Protein AF-A0A9X1YWR9-F1 (afdb_monomer_lite)

pLDDT: mean 87.1, std 13.64, range [55.34, 97.88]

Foldseek 3Di:
DDKDWDDDVPPDTDIFDADPVRAGWAWDDKDACVVPDDDFFGIWTWTADPPVGDIDIDTHGD

Organism: NCBI:txid2938197

Sequence (62 aa):
MHIIEADDDSGDSQVWPLSPAGRRFQHVLSVPGWHYRSAGADAIVMLYEPEEGLVLLTFDWS

Radius of gyration: 13.6 Å; chains: 1; bounding box: 30×18×39 Å

Structure (mmCIF, N/CA/C/O backbone):
data_AF-A0A9X1YWR9-F1
#
_entry.id   AF-A0A9X1YWR9-F1
#
loop_
_atom_site.group_PDB
_atom_site.id
_atom_site.type_symbol
_atom_site.label_atom_id
_atom_site.label_alt_id
_atom_site.label_comp_id
_atom_site.label_asym_id
_atom_site.label_entity_id
_atom_site.label_seq_id
_atom_site.pdbx_PDB_ins_code
_atom_site.Cartn_x
_atom_site.Cartn_y
_atom_site.Cartn_z
_atom_site.occupancy
_atom_site.B_iso_or_equiv
_atom_site.auth_seq_id
_atom_site.auth_comp_id
_atom_site.auth_asym_id
_atom_site.auth_atom_id
_atom_site.pdbx_PDB_model_num
ATOM 1 N N . MET A 1 1 ? -6.247 9.950 5.446 1.00 55.56 1 MET A N 1
ATOM 2 C CA . MET A 1 1 ? -5.244 8.929 5.801 1.00 55.56 1 MET A CA 1
ATOM 3 C C . MET A 1 1 ? -4.306 9.578 6.793 1.00 55.56 1 MET A C 1
ATOM 5 O O . MET A 1 1 ? -3.686 10.572 6.438 1.00 55.56 1 MET A O 1
ATOM 9 N N . HIS A 1 2 ? -4.306 9.106 8.037 1.00 59.47 2 HIS A N 1
ATOM 10 C CA . HIS A 1 2 ? -3.391 9.604 9.060 1.00 59.47 2 HIS A CA 1
ATOM 11 C C . HIS A 1 2 ? -2.194 8.664 9.114 1.00 59.47 2 HIS A C 1
ATOM 13 O O . HIS A 1 2 ? -2.351 7.447 9.195 1.00 59.47 2 HIS A O 1
ATOM 19 N N . ILE A 1 3 ? -1.012 9.249 9.000 1.00 66.56 3 ILE A N 1
ATOM 20 C CA . ILE A 1 3 ? 0.264 8.563 9.117 1.00 66.56 3 ILE A CA 1
ATOM 21 C C . ILE A 1 3 ? 0.844 9.023 10.449 1.00 66.56 3 ILE A C 1
ATOM 23 O O . ILE A 1 3 ? 0.901 10.228 10.694 1.00 66.56 3 ILE A O 1
ATOM 27 N N . ILE A 1 4 ? 1.185 8.080 11.325 1.00 71.00 4 ILE A N 1
ATOM 28 C CA . ILE A 1 4 ? 1.746 8.387 12.643 1.00 71.00 4 ILE A CA 1
ATOM 29 C C . ILE A 1 4 ? 3.145 7.784 12.707 1.00 71.00 4 ILE A C 1
ATOM 31 O O . ILE A 1 4 ? 3.327 6.602 12.406 1.00 71.00 4 ILE A O 1
ATOM 35 N N . GLU A 1 5 ? 4.116 8.617 13.068 1.00 63.25 5 GLU A N 1
ATOM 36 C CA . GLU A 1 5 ? 5.494 8.217 13.339 1.00 63.25 5 GLU A CA 1
ATOM 37 C C . GLU A 1 5 ? 5.532 7.554 14.720 1.00 63.25 5 GLU A C 1
ATOM 39 O O . GLU A 1 5 ? 5.033 8.133 15.689 1.00 63.25 5 GLU A O 1
ATOM 44 N N . ALA A 1 6 ? 6.066 6.334 14.831 1.00 61.22 6 ALA A N 1
ATOM 45 C CA . ALA A 1 6 ? 6.506 5.866 16.140 1.00 61.22 6 ALA A CA 1
ATOM 46 C C . ALA A 1 6 ? 7.959 6.268 16.333 1.00 61.22 6 ALA A C 1
ATOM 48 O O . ALA A 1 6 ? 8.817 5.966 15.503 1.00 61.22 6 ALA A O 1
ATOM 49 N N . ASP A 1 7 ? 8.193 6.939 17.452 1.00 55.34 7 ASP A N 1
ATOM 50 C CA . ASP A 1 7 ? 9.518 7.282 17.929 1.00 55.34 7 ASP A CA 1
ATOM 51 C C . ASP A 1 7 ? 10.108 6.023 18.577 1.00 55.34 7 ASP A C 1
ATOM 53 O O . ASP A 1 7 ? 9.782 5.671 19.714 1.00 55.34 7 ASP A O 1
ATOM 57 N N . ASP A 1 8 ? 10.870 5.264 17.795 1.00 59.44 8 ASP A N 1
ATOM 58 C CA . ASP A 1 8 ? 11.785 4.256 18.315 1.00 59.44 8 ASP A CA 1
ATOM 59 C C . ASP A 1 8 ? 13.176 4.899 18.342 1.00 59.44 8 ASP A C 1
ATOM 61 O O . ASP A 1 8 ? 13.642 5.427 17.332 1.00 59.44 8 ASP A O 1
ATOM 65 N N . ASP A 1 9 ? 13.840 4.860 19.498 1.00 60.22 9 ASP A N 1
ATOM 66 C CA . ASP A 1 9 ? 15.154 5.475 19.792 1.00 60.22 9 ASP A CA 1
ATOM 67 C C . ASP A 1 9 ? 16.311 4.855 18.962 1.00 60.22 9 ASP A C 1
ATOM 69 O O . ASP A 1 9 ? 17.494 5.026 19.247 1.00 60.22 9 ASP A O 1
ATOM 73 N N . SER A 1 10 ? 15.973 4.093 17.917 1.00 65.00 10 SER A N 1
ATOM 74 C CA . SER A 1 10 ? 16.864 3.473 16.940 1.00 65.00 10 SER A CA 1
ATOM 75 C C . SER A 1 10 ? 17.274 4.415 15.801 1.00 65.00 10 SER A C 1
ATOM 77 O O . SER A 1 10 ? 18.176 4.079 15.035 1.00 65.00 10 SER A O 1
ATOM 79 N N . GLY A 1 11 ? 16.656 5.598 15.689 1.00 60.62 11 GLY A N 1
ATOM 80 C CA . GLY A 1 11 ? 16.896 6.547 14.594 1.00 60.62 11 GLY A CA 1
ATOM 81 C C . GLY A 1 11 ? 16.188 6.184 13.282 1.00 60.62 11 GLY A C 1
ATOM 82 O O . GLY A 1 11 ? 16.201 6.991 12.353 1.00 60.62 11 GLY A O 1
ATOM 83 N N . ASP A 1 12 ? 15.524 5.025 13.230 1.00 63.31 12 ASP A N 1
ATOM 84 C CA . ASP A 1 12 ? 14.624 4.619 12.154 1.00 63.31 12 ASP A CA 1
ATOM 85 C C . ASP A 1 12 ? 13.177 4.845 12.604 1.00 63.31 12 ASP A C 1
ATOM 87 O O . ASP A 1 12 ? 12.592 4.053 13.347 1.00 63.31 12 ASP A O 1
ATOM 91 N N . SER A 1 13 ? 12.567 5.935 12.137 1.00 67.25 13 SER A N 1
ATOM 92 C CA . SER A 1 13 ? 11.148 6.193 12.377 1.00 67.25 13 SER A CA 1
ATOM 93 C C . SER A 1 13 ? 10.322 5.139 11.641 1.00 67.25 13 SER A C 1
ATOM 95 O O . SER A 1 13 ? 10.167 5.189 10.419 1.00 67.25 13 SER A O 1
ATOM 97 N N . GLN A 1 14 ? 9.775 4.166 12.371 1.00 73.38 14 GLN A N 1
ATOM 98 C CA . GLN A 1 14 ? 8.810 3.249 11.782 1.00 73.38 14 GLN A CA 1
ATOM 99 C C . GLN A 1 14 ? 7.463 3.956 11.655 1.00 73.38 14 GLN A C 1
ATOM 101 O O . GLN A 1 14 ? 6.883 4.457 12.621 1.00 73.38 14 GLN A O 1
ATOM 106 N N . VAL A 1 15 ? 6.973 4.008 10.422 1.00 81.50 15 VAL A N 1
ATOM 107 C CA . VAL A 1 15 ? 5.765 4.733 10.057 1.00 81.50 15 VAL A CA 1
ATOM 108 C C . VAL A 1 15 ? 4.740 3.744 9.524 1.00 81.50 15 VAL A C 1
ATOM 110 O O . VAL A 1 15 ? 5.020 3.000 8.583 1.00 81.50 15 VAL A O 1
ATOM 113 N N . TRP A 1 16 ? 3.531 3.754 10.095 1.00 87.44 16 TRP A N 1
ATOM 114 C CA . TRP A 1 16 ? 2.438 2.896 9.632 1.00 87.44 16 TRP A CA 1
ATOM 115 C C . TRP A 1 16 ? 1.262 3.711 9.097 1.00 87.44 16 TRP A C 1
ATOM 117 O O . TRP A 1 16 ? 0.825 4.672 9.740 1.00 87.44 16 TRP A O 1
ATOM 127 N N . PRO A 1 17 ? 0.678 3.295 7.962 1.00 91.25 17 PRO A N 1
ATOM 128 C CA . PRO A 1 17 ? -0.605 3.814 7.534 1.00 91.25 17 PRO A CA 1
ATOM 129 C C . PRO A 1 17 ? -1.710 3.321 8.472 1.00 91.25 17 PRO A C 1
ATOM 131 O O . PRO A 1 17 ? -1.787 2.129 8.791 1.00 91.25 17 PRO A O 1
ATOM 134 N N . LEU A 1 18 ? -2.583 4.243 8.883 1.00 95.25 18 LEU A N 1
ATOM 135 C CA . LEU A 1 18 ? -3.736 3.937 9.722 1.00 95.25 18 LEU A CA 1
ATOM 136 C C . LEU A 1 18 ? -5.060 4.140 8.981 1.00 95.25 18 LEU A C 1
ATOM 138 O O . LEU A 1 18 ? -5.205 5.040 8.142 1.00 95.25 18 LEU A O 1
ATOM 142 N N . SER A 1 19 ? -6.041 3.308 9.325 1.00 95.00 19 SER A N 1
ATOM 143 C CA . SER A 1 19 ? -7.436 3.450 8.917 1.00 95.00 19 SER A CA 1
ATOM 144 C C . SER A 1 19 ? -8.070 4.709 9.530 1.00 95.00 19 SER A C 1
ATOM 146 O O . SER A 1 19 ? -7.489 5.317 10.436 1.00 95.00 19 SER A O 1
ATOM 148 N N . 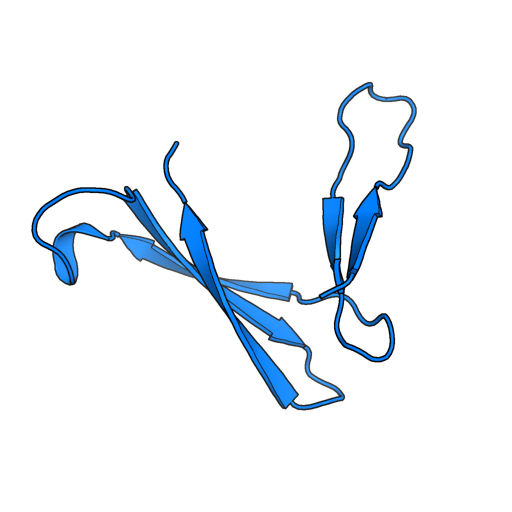PRO A 1 20 ? -9.271 5.128 9.085 1.00 94.56 20 PRO A N 1
ATOM 149 C CA . PRO A 1 20 ? -9.996 6.237 9.710 1.00 94.56 20 PRO A CA 1
ATOM 150 C C . PRO A 1 20 ? -10.226 6.058 11.217 1.00 94.56 20 PRO A C 1
ATOM 152 O O . PRO A 1 20 ? -10.231 7.046 11.946 1.00 94.56 20 PRO A O 1
ATOM 155 N N . ALA A 1 21 ? -10.363 4.818 11.695 1.00 95.56 21 ALA A N 1
ATOM 156 C CA . ALA A 1 21 ? -10.483 4.512 13.119 1.00 95.56 21 ALA A CA 1
ATOM 157 C C . ALA A 1 21 ? -9.135 4.364 13.853 1.00 95.56 21 ALA A C 1
ATOM 159 O O . ALA A 1 21 ? -9.116 4.002 15.027 1.00 95.56 21 ALA A O 1
ATOM 160 N N . GLY A 1 22 ? -8.006 4.611 13.182 1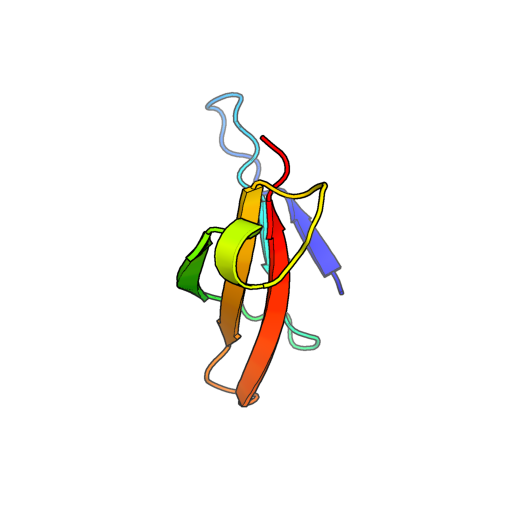.00 95.12 22 GLY A N 1
ATOM 161 C CA . GLY A 1 22 ?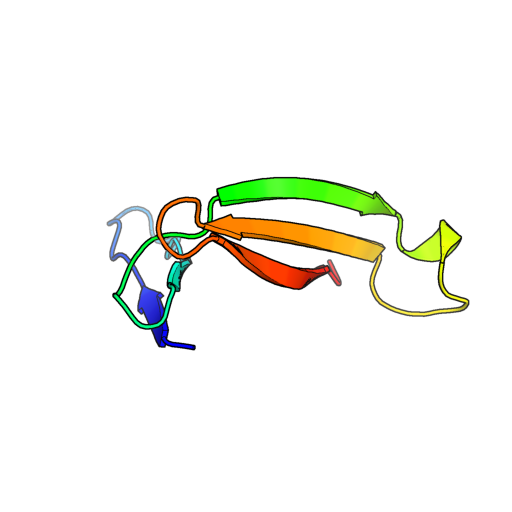 -6.672 4.509 13.774 1.00 95.12 22 GLY A CA 1
ATOM 162 C C . GLY A 1 22 ? -6.086 3.094 13.801 1.00 95.12 22 GLY A C 1
ATOM 163 O O . GLY A 1 22 ? -5.108 2.863 14.510 1.00 95.12 22 GLY A O 1
ATOM 164 N N . ARG A 1 23 ? -6.644 2.136 13.047 1.00 95.19 23 ARG A N 1
ATOM 165 C CA . ARG A 1 23 ? -6.137 0.753 12.993 1.00 95.19 23 ARG A CA 1
ATOM 166 C C . ARG A 1 23 ? -5.026 0.598 11.967 1.00 95.19 23 ARG A C 1
ATOM 168 O O . ARG A 1 23 ? -5.052 1.227 10.914 1.00 95.19 23 ARG A O 1
ATOM 175 N N . ARG A 1 24 ? -4.041 -0.248 12.269 1.00 94.69 24 ARG A N 1
ATOM 176 C CA . ARG A 1 24 ? -2.885 -0.476 11.392 1.00 94.69 24 ARG A CA 1
ATOM 177 C C . ARG A 1 24 ? -3.262 -1.365 10.217 1.00 94.69 24 ARG A C 1
ATOM 179 O O . ARG A 1 24 ? -3.702 -2.496 10.422 1.00 94.69 24 ARG A O 1
ATOM 186 N N . PHE A 1 25 ? -2.970 -0.908 9.005 1.00 96.31 25 PHE A N 1
ATOM 187 C CA . PHE A 1 25 ? -2.950 -1.808 7.859 1.00 96.31 25 PHE A CA 1
ATOM 188 C C . PHE A 1 25 ? -1.768 -2.782 7.969 1.00 96.31 25 PHE A C 1
ATOM 190 O O . PHE A 1 25 ? -0.678 -2.408 8.403 1.00 96.31 25 PHE A O 1
ATOM 197 N N . GLN A 1 26 ? -1.987 -4.026 7.551 1.00 95.12 26 GLN A N 1
ATOM 198 C CA . GLN A 1 26 ? -0.970 -5.072 7.476 1.00 95.12 26 GLN A CA 1
ATOM 199 C C . GLN A 1 26 ? -0.555 -5.289 6.026 1.00 95.12 26 GLN A C 1
ATOM 201 O O . GLN A 1 26 ? -1.399 -5.244 5.131 1.00 95.12 26 GLN A O 1
ATOM 206 N N . HIS A 1 27 ? 0.728 -5.553 5.785 1.00 95.75 27 HIS A N 1
ATOM 207 C CA . HIS A 1 27 ? 1.185 -5.979 4.464 1.00 95.75 27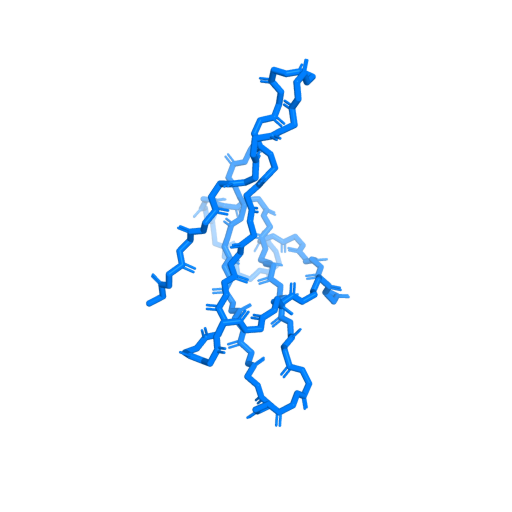 HIS A CA 1
ATOM 208 C C . HIS A 1 27 ? 0.634 -7.363 4.120 1.00 95.75 27 HIS A C 1
ATOM 210 O O . HIS A 1 27 ? 0.653 -8.262 4.957 1.00 95.75 27 HIS A O 1
ATOM 216 N N . VAL A 1 28 ? 0.115 -7.514 2.898 1.00 97.00 28 VAL A N 1
ATOM 217 C CA . VAL A 1 28 ? -0.455 -8.781 2.415 1.00 97.00 28 VAL A CA 1
ATOM 218 C C . VAL A 1 28 ? 0.337 -9.325 1.235 1.00 97.00 28 VAL A C 1
ATOM 220 O O . VAL A 1 28 ? 0.659 -10.510 1.203 1.00 97.00 28 VAL A O 1
ATOM 223 N N . LEU A 1 29 ? 0.632 -8.479 0.247 1.00 96.06 29 LEU A N 1
ATOM 224 C CA . LEU A 1 29 ? 1.392 -8.874 -0.936 1.00 96.06 29 LEU A CA 1
ATOM 225 C C . LEU A 1 29 ? 2.074 -7.672 -1.585 1.00 96.06 29 LEU A C 1
ATOM 227 O O . LEU A 1 29 ? 1.588 -6.540 -1.515 1.00 96.06 29 LEU A O 1
ATOM 231 N N . SER A 1 30 ? 3.168 -7.962 -2.282 1.00 96.69 30 SER A N 1
ATOM 232 C CA . SER A 1 30 ? 3.787 -7.069 -3.257 1.00 96.69 30 SER A CA 1
ATOM 233 C C . SER A 1 30 ? 4.000 -7.842 -4.549 1.00 96.69 30 SER A C 1
ATOM 235 O O . SER A 1 30 ? 4.428 -8.997 -4.518 1.00 96.69 30 SER A O 1
ATOM 237 N N . VAL A 1 31 ? 3.710 -7.212 -5.683 1.00 96.38 31 VAL A N 1
ATOM 238 C CA . VAL A 1 31 ? 3.996 -7.773 -7.008 1.00 96.38 31 VAL A CA 1
ATOM 239 C C . VAL A 1 31 ? 4.864 -6.810 -7.806 1.00 96.38 31 VAL A C 1
ATOM 241 O O . VAL A 1 31 ? 4.710 -5.596 -7.647 1.00 96.38 31 VAL A O 1
ATOM 244 N N . PRO A 1 32 ? 5.737 -7.315 -8.692 1.00 96.19 32 PRO A N 1
ATOM 245 C CA . PRO A 1 32 ? 6.533 -6.442 -9.534 1.00 96.19 32 PRO A CA 1
ATOM 246 C C . PRO A 1 32 ? 5.669 -5.567 -10.442 1.00 96.19 32 PRO A C 1
ATOM 248 O O . PRO A 1 32 ? 4.753 -6.054 -11.112 1.00 96.19 32 PRO A O 1
ATOM 251 N N . GLY A 1 33 ? 5.985 -4.275 -10.490 1.00 93.88 33 GLY A N 1
ATOM 252 C CA . GLY A 1 33 ? 5.256 -3.287 -11.275 1.00 93.88 33 GLY A CA 1
ATOM 253 C C . GLY A 1 33 ? 5.292 -3.602 -12.767 1.00 93.88 33 GLY A C 1
ATOM 254 O O . GLY A 1 33 ? 4.265 -3.507 -13.437 1.00 93.88 33 GLY A O 1
ATOM 255 N N . TRP A 1 34 ? 6.433 -4.061 -13.289 1.00 92.88 34 TRP A N 1
ATOM 256 C CA . TRP A 1 34 ? 6.655 -4.309 -14.723 1.00 92.88 34 TRP A CA 1
ATOM 257 C C . TRP A 1 34 ? 5.759 -5.389 -15.353 1.00 92.88 34 TRP A C 1
ATOM 259 O O . TRP A 1 34 ? 5.714 -5.500 -16.575 1.00 92.88 34 TRP A O 1
ATOM 269 N N . HIS A 1 35 ? 5.007 -6.165 -14.567 1.00 93.62 35 HIS A N 1
ATOM 270 C CA . HIS A 1 35 ? 3.950 -7.031 -15.107 1.00 93.62 35 HIS A CA 1
ATOM 271 C C . HIS A 1 35 ? 2.682 -6.259 -15.516 1.00 93.62 35 HIS A C 1
ATOM 273 O O . HIS A 1 35 ? 1.885 -6.767 -16.300 1.00 93.62 35 HIS A O 1
ATOM 279 N N . TYR A 1 36 ? 2.487 -5.044 -14.996 1.00 91.31 36 TYR A N 1
ATOM 280 C CA . TYR A 1 36 ? 1.227 -4.296 -15.079 1.00 91.31 36 TYR A CA 1
ATOM 281 C C . TYR A 1 36 ? 1.386 -2.854 -15.585 1.00 91.31 36 TYR A C 1
ATOM 283 O O . TYR A 1 36 ? 0.389 -2.169 -15.810 1.00 91.31 36 TYR A O 1
ATOM 291 N N . ARG A 1 37 ? 2.622 -2.374 -15.777 1.00 86.69 37 ARG A N 1
ATOM 292 C CA . ARG A 1 37 ? 2.924 -1.024 -16.286 1.00 86.69 37 ARG A CA 1
ATOM 293 C C . ARG A 1 37 ? 4.120 -1.022 -17.238 1.00 86.69 37 ARG A C 1
ATOM 295 O O . ARG A 1 37 ? 4.940 -1.931 -17.203 1.00 86.69 37 ARG A O 1
ATOM 302 N N . SER A 1 38 ? 4.266 0.053 -18.016 1.00 89.25 38 SER A N 1
ATOM 303 C CA . SER A 1 38 ? 5.372 0.232 -18.972 1.00 89.25 38 SER A CA 1
ATOM 304 C C . SER A 1 38 ? 6.618 0.946 -18.425 1.00 89.25 38 SER A C 1
ATOM 306 O O . SER A 1 38 ? 7.704 0.718 -18.943 1.00 89.25 38 SER A O 1
ATOM 308 N N . ALA A 1 39 ? 6.496 1.816 -17.418 1.00 90.88 39 ALA A N 1
ATOM 309 C CA . ALA A 1 39 ? 7.632 2.529 -16.802 1.00 90.88 39 ALA A CA 1
ATOM 310 C C . ALA A 1 39 ? 7.218 3.197 -15.493 1.00 90.88 39 ALA A C 1
ATOM 312 O O . ALA A 1 39 ? 6.125 3.748 -15.531 1.00 90.88 39 ALA A O 1
ATOM 313 N N . GLY A 1 40 ? 8.057 3.202 -14.437 1.00 90.88 40 GLY A N 1
ATOM 314 C CA . GLY A 1 40 ? 7.932 3.811 -13.083 1.00 90.88 40 GLY A CA 1
ATOM 315 C C . GLY A 1 40 ? 7.992 2.752 -11.958 1.00 90.88 40 GLY A C 1
ATOM 316 O O . GLY A 1 40 ? 8.507 1.689 -12.247 1.00 90.88 40 GLY A O 1
ATOM 317 N N . ALA A 1 41 ? 7.452 3.022 -10.754 1.00 92.50 41 ALA A N 1
ATOM 318 C CA . ALA A 1 41 ? 7.342 2.135 -9.572 1.00 92.50 41 ALA A CA 1
ATOM 319 C C . ALA A 1 41 ? 7.646 0.643 -9.783 1.00 92.50 41 ALA A C 1
ATOM 321 O O . ALA A 1 41 ? 6.959 -0.035 -10.561 1.00 92.50 41 ALA A O 1
ATOM 322 N N . ASP A 1 42 ? 8.596 0.152 -8.997 1.00 94.50 42 ASP A N 1
ATOM 323 C CA . ASP A 1 42 ? 9.145 -1.198 -9.025 1.00 94.50 42 ASP A CA 1
ATOM 324 C C . ASP A 1 42 ? 8.178 -2.241 -8.468 1.00 94.50 42 ASP A C 1
ATOM 326 O O . ASP A 1 42 ? 8.144 -3.369 -8.968 1.00 94.50 42 ASP A O 1
ATOM 330 N N . ALA A 1 43 ? 7.322 -1.869 -7.508 1.00 95.94 43 ALA A N 1
ATOM 331 C CA . ALA A 1 43 ? 6.295 -2.762 -6.978 1.00 95.94 43 ALA A CA 1
ATOM 332 C C . ALA A 1 43 ? 4.931 -2.093 -6.768 1.00 95.94 43 ALA A C 1
ATOM 334 O O . ALA A 1 43 ? 4.811 -0.913 -6.433 1.00 95.94 43 ALA A O 1
ATOM 335 N N . ILE A 1 44 ? 3.883 -2.902 -6.934 1.00 96.31 44 ILE A N 1
ATOM 336 C CA . ILE A 1 44 ? 2.524 -2.607 -6.478 1.00 96.31 44 ILE A CA 1
ATOM 337 C C . ILE A 1 44 ? 2.333 -3.344 -5.157 1.00 96.31 44 ILE A C 1
ATOM 339 O O . ILE A 1 44 ? 2.500 -4.565 -5.095 1.00 96.31 44 ILE A O 1
ATOM 343 N N . VAL A 1 45 ? 1.981 -2.604 -4.111 1.00 96.50 45 VAL A N 1
ATOM 344 C CA . VAL A 1 45 ? 1.874 -3.097 -2.737 1.00 96.50 45 VAL A CA 1
ATOM 345 C C . VAL A 1 45 ? 0.420 -3.035 -2.288 1.00 96.50 45 VAL A C 1
ATOM 347 O O . VAL A 1 45 ? -0.252 -2.018 -2.468 1.00 96.50 45 VAL A O 1
ATOM 350 N N . MET A 1 46 ? -0.061 -4.116 -1.677 1.00 97.00 46 MET A N 1
ATOM 351 C CA . MET A 1 46 ? -1.395 -4.191 -1.091 1.00 97.00 46 MET A CA 1
ATOM 352 C C . MET A 1 46 ? -1.301 -4.402 0.416 1.00 97.00 46 MET A C 1
ATOM 354 O O . MET A 1 46 ? -0.682 -5.356 0.901 1.00 97.00 46 MET A O 1
ATOM 358 N N . LEU A 1 47 ? -1.975 -3.513 1.140 1.00 97.25 47 LEU A N 1
ATOM 359 C CA . LEU A 1 47 ? -2.144 -3.573 2.581 1.00 97.25 47 LEU A CA 1
ATOM 360 C C . LEU A 1 47 ? -3.627 -3.773 2.926 1.00 97.25 47 LEU A C 1
ATOM 362 O O . LEU A 1 47 ? -4.506 -3.284 2.212 1.00 97.25 47 LEU A O 1
ATOM 366 N N . TYR A 1 48 ? -3.906 -4.465 4.028 1.00 97.88 48 TYR A N 1
ATOM 367 C CA . TYR A 1 48 ? -5.265 -4.780 4.473 1.00 97.88 48 TYR A CA 1
ATOM 368 C C . TYR A 1 48 ? -5.468 -4.469 5.957 1.00 97.88 48 TYR A C 1
ATOM 370 O O . TYR A 1 48 ? -4.621 -4.797 6.787 1.00 97.88 48 TYR A O 1
ATOM 378 N N . GLU A 1 49 ? -6.599 -3.848 6.285 1.00 97.56 49 GLU A N 1
ATOM 379 C CA . GLU A 1 49 ? -7.084 -3.663 7.654 1.00 97.56 49 GLU A CA 1
ATOM 380 C C . GLU A 1 49 ? -8.380 -4.483 7.827 1.00 97.56 49 GLU A C 1
ATOM 382 O O . GLU A 1 49 ? -9.354 -4.236 7.109 1.00 97.56 49 GLU A O 1
ATOM 387 N N . PRO A 1 50 ? -8.397 -5.498 8.713 1.00 96.75 50 PRO A N 1
ATOM 388 C CA . PRO A 1 50 ? -9.455 -6.504 8.735 1.00 96.75 50 PRO A CA 1
ATOM 389 C C . PRO A 1 50 ? -10.760 -6.084 9.418 1.00 96.75 50 PRO A C 1
ATOM 391 O O . PRO A 1 50 ? -11.786 -6.690 9.116 1.00 96.75 50 PRO A O 1
ATOM 394 N N . GLU A 1 51 ? -10.754 -5.114 10.333 1.00 97.44 51 GLU A N 1
ATOM 395 C CA . GLU A 1 51 ? -11.948 -4.758 11.107 1.00 97.44 51 GLU A CA 1
ATOM 396 C C . GLU A 1 51 ? -12.922 -3.881 10.309 1.00 97.44 51 GLU A C 1
ATOM 398 O O . GLU A 1 51 ? -14.128 -4.117 10.352 1.00 97.44 51 GLU A O 1
ATOM 403 N N . GLU A 1 52 ? -12.427 -2.897 9.552 1.00 96.75 52 GLU A N 1
ATOM 404 C CA . GLU A 1 52 ? -13.241 -2.096 8.619 1.00 96.75 52 GLU A CA 1
ATOM 405 C C . GLU A 1 52 ? -13.301 -2.721 7.223 1.00 96.75 52 GLU A C 1
ATOM 407 O O . GLU A 1 52 ? -14.074 -2.265 6.380 1.00 96.75 52 GLU A O 1
ATOM 412 N N . GLY A 1 53 ? -12.494 -3.756 6.963 1.00 97.06 53 GLY A N 1
ATOM 413 C CA . GLY A 1 53 ? -12.416 -4.418 5.662 1.00 97.06 53 GLY A CA 1
ATOM 414 C C . GLY A 1 53 ? -11.832 -3.511 4.578 1.00 97.06 53 GLY A C 1
ATOM 415 O O . GLY A 1 53 ? -12.309 -3.507 3.442 1.00 97.06 53 GLY A O 1
ATOM 416 N N . LEU A 1 54 ? -10.821 -2.710 4.926 1.00 97.62 54 LEU A N 1
ATOM 417 C CA . LEU A 1 54 ? -10.234 -1.711 4.035 1.00 97.62 54 LEU A CA 1
ATOM 418 C C . LEU A 1 54 ? -8.986 -2.251 3.336 1.00 97.62 54 LEU A C 1
ATOM 420 O O . LEU A 1 54 ? -8.104 -2.841 3.960 1.00 97.62 54 LEU A O 1
ATOM 424 N N . VAL A 1 55 ? -8.878 -1.970 2.037 1.00 97.25 55 VAL A N 1
ATOM 425 C CA . VAL A 1 55 ? -7.684 -2.245 1.230 1.00 97.25 55 VAL A CA 1
ATOM 426 C C . VAL A 1 55 ? -7.000 -0.931 0.878 1.00 97.25 55 VAL A C 1
ATOM 428 O O . VAL A 1 55 ? -7.637 -0.010 0.367 1.00 97.25 55 VAL A O 1
ATOM 431 N N . LEU A 1 56 ? -5.690 -0.867 1.106 1.00 96.25 56 LEU A N 1
ATOM 432 C CA . LEU A 1 56 ? -4.834 0.225 0.657 1.00 96.25 56 LEU A CA 1
ATOM 433 C C . LEU A 1 56 ? -3.869 -0.302 -0.407 1.00 96.25 56 LEU A C 1
ATOM 435 O O . LEU A 1 56 ? -3.016 -1.142 -0.124 1.00 96.25 56 LEU A O 1
ATOM 439 N N . LEU A 1 57 ? -4.014 0.208 -1.631 1.00 95.44 57 LEU A N 1
ATOM 440 C CA . LEU A 1 57 ? -3.070 -0.015 -2.723 1.00 95.44 57 LEU A CA 1
ATOM 441 C C . LEU A 1 57 ? -2.091 1.154 -2.793 1.00 95.44 57 LEU A C 1
ATOM 443 O O . LEU A 1 57 ? -2.506 2.313 -2.809 1.00 95.44 57 LEU A O 1
ATOM 447 N N . THR A 1 58 ? -0.800 0.843 -2.848 1.00 93.62 58 THR A N 1
ATOM 448 C CA . THR A 1 58 ? 0.272 1.832 -2.979 1.00 93.62 58 THR A CA 1
ATOM 449 C C . THR A 1 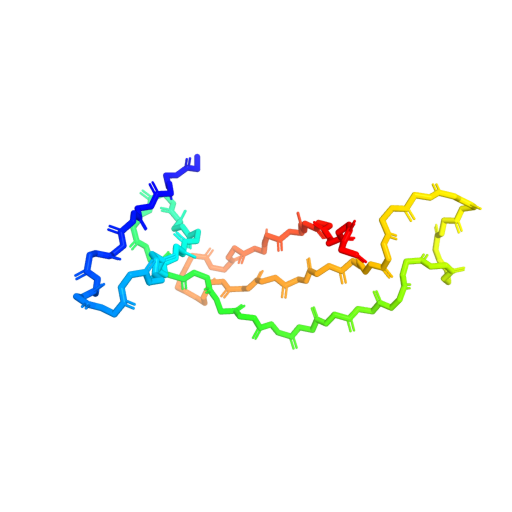58 ? 1.395 1.307 -3.873 1.00 93.62 58 THR A C 1
ATOM 451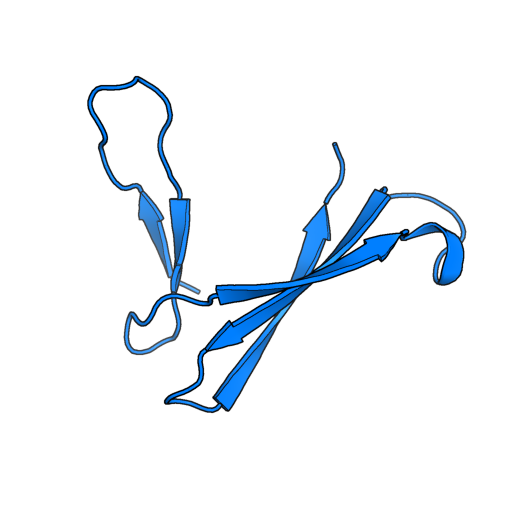 O O . THR A 1 58 ? 1.346 0.178 -4.368 1.00 93.62 58 THR A O 1
ATOM 454 N N . PHE A 1 59 ? 2.395 2.147 -4.103 1.00 94.69 59 PHE A N 1
ATOM 455 C CA . PHE A 1 59 ? 3.525 1.880 -4.975 1.00 94.69 59 PHE A CA 1
ATOM 456 C C . PHE A 1 59 ? 4.832 2.047 -4.214 1.00 94.69 59 PHE A C 1
ATOM 458 O O . PHE A 1 59 ? 4.967 2.980 -3.422 1.00 94.69 59 PHE A O 1
ATOM 465 N N . ASP A 1 60 ? 5.782 1.174 -4.512 1.00 92.88 60 ASP A N 1
ATOM 466 C CA . ASP A 1 60 ? 7.170 1.297 -4.083 1.00 92.88 60 ASP A CA 1
ATOM 467 C C . ASP A 1 60 ? 8.043 1.720 -5.273 1.00 92.88 60 ASP A C 1
ATOM 469 O O . ASP A 1 60 ? 7.818 1.260 -6.395 1.00 92.88 60 ASP A O 1
ATOM 473 N N . TRP A 1 61 ? 8.980 2.638 -5.037 1.00 91.00 61 TRP A N 1
ATOM 474 C CA . TRP A 1 61 ? 9.783 3.321 -6.069 1.00 91.00 61 TRP A CA 1
ATOM 475 C C . TRP A 1 61 ? 11.295 3.239 -5.797 1.00 91.00 61 TRP A C 1
ATOM 477 O O . TRP A 1 61 ? 12.044 4.073 -6.312 1.00 91.00 61 TRP A O 1
ATOM 487 N N . SER A 1 62 ? 11.708 2.340 -4.898 1.00 81.75 62 SER A N 1
ATOM 488 C CA . SER A 1 62 ? 13.088 2.197 -4.422 1.00 81.75 62 SER A CA 1
ATOM 489 C C . SER A 1 62 ? 14.054 1.688 -5.486 1.00 81.75 62 SER A C 1
ATOM 491 O O . SER A 1 62 ? 13.690 0.692 -6.148 1.00 81.75 62 SER A O 1
#

Secondary structure (DSSP, 8-state):
-EEEEE--TTS--EEEEE-TTSPBPEEEEEEEGGGT-SSS-SEEEEEEETTTTEEEEEEE--